Protein AF-A0A7S4M1Y5-F1 (afdb_monomer_lite)

Organism: NCBI:txid72548

InterPro domains:
  IPR003111 Lon protease, N-terminal domain [PF02190] (15-109)
  IPR015947 PUA-like superfamily [SSF88697] (13-106)
  IPR046336 Lon protease, N-terminal domain superfamily [G3DSA:2.30.130.40] (4-65)

Radius of gyration: 20.15 Å; chains: 1; bounding box: 52×44×43 Å

pLDDT: mean 80.65, std 17.03, range [35.53, 96.0]

Structure (mmCIF, N/CA/C/O backbone):
data_AF-A0A7S4M1Y5-F1
#
_entry.id   AF-A0A7S4M1Y5-F1
#
loop_
_atom_site.group_PDB
_atom_site.id
_atom_site.type_symbol
_atom_site.label_atom_id
_atom_site.label_alt_id
_atom_site.label_comp_id
_atom_site.label_asym_id
_atom_site.label_entity_id
_atom_site.label_seq_id
_atom_site.pdbx_PDB_ins_code
_atom_site.Cartn_x
_atom_site.Cartn_y
_atom_site.Cartn_z
_atom_site.occupancy
_atom_site.B_iso_or_equiv
_atom_site.auth_seq_id
_atom_site.auth_comp_id
_atom_site.auth_asym_id
_atom_site.auth_atom_id
_atom_site.pdbx_PDB_model_num
ATOM 1 N N . ASP A 1 1 ? -29.320 20.562 15.704 1.00 35.53 1 ASP A N 1
ATOM 2 C CA . ASP A 1 1 ? -29.502 19.660 14.559 1.00 35.53 1 ASP A CA 1
ATOM 3 C C . ASP A 1 1 ? -28.230 18.906 14.241 1.00 35.53 1 ASP A C 1
ATOM 5 O O . ASP A 1 1 ? -27.345 19.398 13.554 1.00 35.53 1 ASP A O 1
ATOM 9 N N . GLU A 1 2 ? -28.136 17.717 14.838 1.00 39.06 2 GLU A N 1
ATOM 10 C CA . GLU A 1 2 ? -27.101 16.696 14.636 1.00 39.06 2 GLU A CA 1
ATOM 11 C C . GLU A 1 2 ? -27.394 15.864 13.373 1.00 39.06 2 GLU A C 1
ATOM 13 O O . GLU A 1 2 ? -27.484 14.640 13.421 1.00 39.06 2 GLU A O 1
ATOM 18 N N . GLU A 1 3 ? -27.581 16.508 12.222 1.00 47.44 3 GLU A N 1
ATOM 19 C CA . GLU A 1 3 ? -27.937 15.802 10.989 1.00 47.44 3 GLU A CA 1
ATOM 20 C C . GLU A 1 3 ? -26.795 15.867 9.979 1.00 47.44 3 GLU A C 1
ATOM 22 O O . GLU A 1 3 ? -26.629 16.839 9.249 1.00 47.44 3 GLU A O 1
ATOM 27 N N . THR A 1 4 ? -25.951 14.832 10.007 1.00 44.16 4 THR A N 1
ATOM 28 C CA . THR A 1 4 ? -25.347 14.135 8.844 1.00 44.16 4 THR A CA 1
ATOM 29 C C . THR A 1 4 ? -24.198 13.229 9.307 1.00 44.16 4 THR A C 1
ATOM 31 O O . THR A 1 4 ? -23.100 13.210 8.752 1.00 44.16 4 THR A O 1
ATOM 34 N N . GLY A 1 5 ? -24.452 12.401 10.325 1.00 44.03 5 GLY A N 1
ATOM 35 C CA . GLY A 1 5 ? -23.647 11.205 10.556 1.00 44.03 5 GLY A CA 1
ATOM 36 C C . GLY A 1 5 ? -23.936 10.193 9.450 1.00 44.03 5 GLY A C 1
ATOM 37 O O . GLY A 1 5 ? -24.758 9.302 9.637 1.00 44.03 5 GLY A O 1
ATOM 38 N N . ARG A 1 6 ? -23.309 10.347 8.275 1.00 43.75 6 ARG A N 1
ATOM 39 C CA . ARG A 1 6 ? -23.304 9.304 7.240 1.00 43.75 6 ARG A CA 1
ATOM 40 C C . ARG A 1 6 ? -22.707 8.043 7.869 1.00 43.75 6 ARG A C 1
ATOM 42 O O . ARG A 1 6 ? -21.492 7.945 8.018 1.00 43.75 6 ARG A O 1
ATOM 49 N N . ASN A 1 7 ? -23.566 7.104 8.260 1.00 43.62 7 ASN A N 1
ATOM 50 C CA . ASN A 1 7 ? -23.172 5.727 8.521 1.00 43.62 7 ASN A CA 1
ATOM 51 C C . ASN A 1 7 ? -22.620 5.196 7.198 1.00 43.62 7 ASN A C 1
ATOM 53 O O . ASN A 1 7 ? -23.374 4.912 6.271 1.00 43.62 7 ASN A O 1
ATOM 57 N N . VAL A 1 8 ? -21.296 5.166 7.067 1.00 50.81 8 VAL A N 1
ATOM 58 C CA . VAL A 1 8 ? -20.654 4.439 5.977 1.00 50.81 8 VAL A CA 1
ATOM 59 C C . VAL A 1 8 ? -20.869 2.973 6.319 1.00 50.81 8 VAL A C 1
ATOM 61 O O . VAL A 1 8 ? -20.173 2.434 7.176 1.00 50.81 8 VAL A O 1
ATOM 64 N N . GLU A 1 9 ? -21.883 2.349 5.720 1.00 52.50 9 GLU A N 1
ATOM 65 C CA . GLU A 1 9 ? -21.990 0.894 5.733 1.00 52.50 9 GLU A CA 1
ATOM 66 C C . GLU A 1 9 ? -20.696 0.352 5.122 1.00 52.50 9 GLU A C 1
ATOM 68 O O . GLU A 1 9 ? -20.437 0.497 3.925 1.00 52.50 9 GLU A O 1
ATOM 73 N N . LEU A 1 10 ? -19.832 -0.199 5.976 1.00 61.62 10 LEU A N 1
ATOM 74 C CA . LEU A 1 10 ? -18.610 -0.872 5.564 1.00 61.62 10 LEU A CA 1
ATOM 75 C C . LEU A 1 10 ? -19.027 -2.168 4.863 1.00 61.62 10 LEU A C 1
ATOM 77 O O . LEU A 1 10 ? -19.1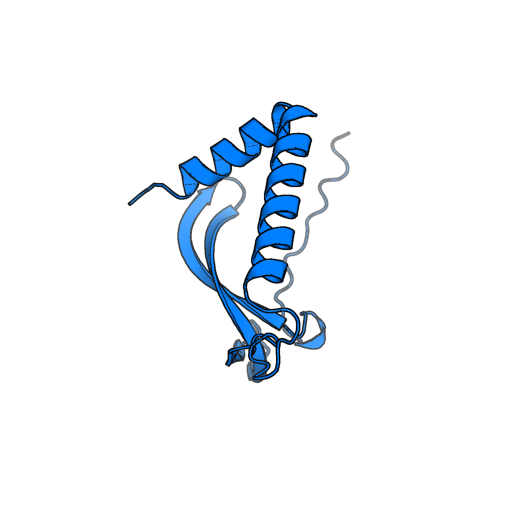21 -3.224 5.485 1.00 61.62 10 LEU A O 1
ATOM 81 N N . SER A 1 11 ? -19.346 -2.067 3.575 1.00 73.31 11 SER A N 1
ATOM 82 C CA . SER A 1 11 ? -19.585 -3.236 2.738 1.00 73.31 11 SER A CA 1
ATOM 83 C C . SER A 1 11 ? -18.258 -3.952 2.499 1.00 73.31 11 SER A C 1
ATOM 85 O O . SER A 1 11 ? -17.233 -3.330 2.209 1.00 73.31 11 SER A O 1
ATOM 87 N N . ALA A 1 12 ? -18.260 -5.272 2.680 1.00 82.50 12 ALA A N 1
ATOM 88 C CA . ALA A 1 12 ? -17.103 -6.081 2.348 1.00 82.50 12 ALA A CA 1
ATOM 89 C C . ALA A 1 12 ? -16.848 -6.000 0.838 1.00 82.50 12 ALA A C 1
ATOM 91 O O . ALA A 1 12 ? -17.774 -6.104 0.032 1.00 82.50 12 ALA A O 1
ATOM 92 N N . VAL A 1 13 ? -15.582 -5.834 0.461 1.00 87.06 13 VAL A N 1
ATOM 93 C CA . VAL A 1 13 ? -15.161 -5.987 -0.932 1.00 87.06 13 VAL A CA 1
ATOM 94 C C . VAL A 1 13 ? -15.303 -7.462 -1.288 1.00 87.06 13 VAL A C 1
ATOM 96 O O . VAL A 1 13 ? -14.697 -8.316 -0.635 1.00 87.06 13 VAL A O 1
ATOM 99 N N . THR A 1 14 ? -16.105 -7.748 -2.309 1.00 91.31 14 THR A N 1
ATOM 100 C CA . THR A 1 14 ? -16.426 -9.118 -2.751 1.00 91.31 14 THR A CA 1
ATOM 101 C C . THR A 1 14 ? -16.157 -9.328 -4.242 1.00 91.31 14 THR A C 1
ATOM 103 O O . THR A 1 14 ? -15.906 -10.456 -4.675 1.00 91.31 14 THR A O 1
ATOM 106 N N . ASP A 1 15 ? -16.115 -8.244 -5.022 1.00 89.56 15 ASP A N 1
ATOM 107 C CA . ASP A 1 15 ? -15.841 -8.261 -6.457 1.00 89.56 15 ASP A CA 1
ATOM 108 C C . ASP A 1 15 ? -14.489 -7.579 -6.757 1.00 89.56 15 ASP A C 1
ATOM 110 O O . ASP A 1 15 ? -14.277 -6.432 -6.353 1.00 89.56 15 ASP A O 1
ATOM 114 N N . PRO A 1 16 ? -13.564 -8.240 -7.482 1.00 89.00 16 PRO A N 1
ATOM 115 C CA . PRO A 1 16 ? -12.334 -7.622 -7.980 1.00 89.00 16 PRO A CA 1
ATOM 116 C C . PRO A 1 16 ? -12.524 -6.302 -8.732 1.00 89.00 16 PRO A C 1
ATOM 118 O O . PRO A 1 16 ? -11.628 -5.467 -8.701 1.00 89.00 16 PRO A O 1
ATOM 121 N N . ALA A 1 17 ? -13.665 -6.082 -9.390 1.00 92.25 17 ALA A N 1
ATOM 122 C CA . ALA A 1 17 ? -13.948 -4.830 -10.091 1.00 92.25 17 ALA A CA 1
ATOM 123 C C . ALA A 1 17 ? -14.077 -3.619 -9.145 1.00 92.25 17 ALA A C 1
ATOM 125 O O . ALA A 1 17 ? -14.023 -2.475 -9.595 1.00 92.25 17 ALA A O 1
ATOM 126 N N . GLN A 1 18 ? -14.235 -3.854 -7.836 1.00 92.06 18 GLN A N 1
ATOM 127 C CA . GLN A 1 18 ? -14.283 -2.810 -6.808 1.00 92.06 18 GLN A CA 1
ATOM 128 C C . GLN A 1 18 ? -12.888 -2.335 -6.369 1.00 92.06 18 GLN A C 1
ATOM 130 O O . GLN A 1 18 ? -12.791 -1.381 -5.596 1.00 92.06 18 GLN A O 1
ATOM 135 N N . VAL A 1 19 ? -11.813 -2.993 -6.818 1.00 92.00 19 VAL A N 1
ATOM 136 C CA . VAL A 1 19 ? -10.431 -2.661 -6.448 1.00 92.00 19 VAL A CA 1
ATOM 137 C C . VAL A 1 19 ? -9.574 -2.359 -7.671 1.00 92.00 19 VAL A C 1
ATOM 139 O O . VAL A 1 19 ? -9.853 -2.786 -8.787 1.00 92.00 19 VAL A O 1
ATOM 142 N N . HIS A 1 20 ? -8.502 -1.600 -7.453 1.00 93.31 20 HIS A N 1
ATOM 143 C CA . HIS A 1 20 ? -7.506 -1.355 -8.488 1.00 93.31 20 HIS A CA 1
ATOM 144 C C . HIS A 1 20 ? -6.697 -2.621 -8.798 1.00 93.31 20 HIS A C 1
ATOM 146 O O . HIS A 1 20 ? -6.462 -3.456 -7.925 1.00 93.31 20 HIS A O 1
ATOM 152 N N . GLU A 1 21 ? -6.224 -2.723 -10.042 1.00 89.81 21 GLU A N 1
ATOM 153 C CA . GLU A 1 21 ? -5.422 -3.853 -10.527 1.00 89.81 21 GLU A CA 1
ATOM 154 C C . GLU A 1 21 ? -4.111 -4.034 -9.742 1.00 89.81 21 GLU A C 1
ATOM 156 O O . GLU A 1 21 ? -3.705 -5.164 -9.451 1.00 89.81 21 GLU A O 1
ATOM 161 N N . VAL A 1 22 ? -3.463 -2.921 -9.383 1.00 93.19 22 VAL A N 1
ATOM 162 C CA . VAL A 1 22 ? -2.235 -2.891 -8.582 1.00 93.19 22 VAL A CA 1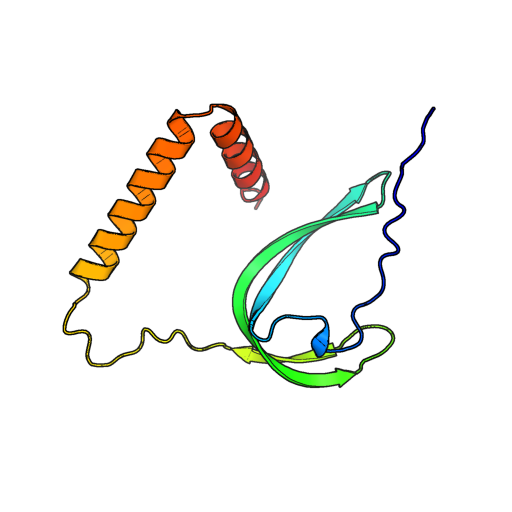
ATOM 163 C C . VAL A 1 22 ? -2.555 -2.375 -7.184 1.00 93.19 22 VAL A C 1
ATOM 165 O O . VAL A 1 22 ? -3.118 -1.293 -7.021 1.00 93.19 22 VAL A O 1
ATOM 168 N N . GLY A 1 23 ? -2.154 -3.144 -6.177 1.00 94.25 23 GLY A N 1
ATOM 169 C CA . GLY A 1 23 ? -2.233 -2.788 -4.765 1.00 94.25 23 GLY A CA 1
ATOM 170 C C . GLY A 1 23 ? -0.873 -2.867 -4.073 1.00 94.25 23 GLY A C 1
ATOM 171 O O . GLY A 1 23 ? 0.168 -3.044 -4.709 1.00 94.25 23 GLY A O 1
ATOM 172 N N . THR A 1 24 ? -0.896 -2.778 -2.746 1.00 95.62 24 THR A N 1
ATOM 173 C CA . THR A 1 24 ? 0.300 -2.853 -1.899 1.00 95.62 24 THR A CA 1
ATOM 174 C C . THR A 1 24 ? 0.159 -4.010 -0.924 1.00 95.62 24 THR A C 1
ATOM 176 O O . THR A 1 24 ? -0.817 -4.079 -0.177 1.00 95.62 24 THR A O 1
ATOM 179 N N . LEU A 1 25 ? 1.147 -4.905 -0.904 1.00 95.12 25 LEU A N 1
ATOM 180 C CA . LEU A 1 25 ? 1.281 -5.875 0.175 1.00 95.12 25 LEU A CA 1
ATOM 181 C C . LEU A 1 25 ? 1.682 -5.118 1.438 1.00 95.12 25 LEU A C 1
ATOM 183 O O . LEU A 1 25 ? 2.701 -4.428 1.437 1.00 95.12 25 LEU A O 1
ATOM 187 N N . ALA A 1 26 ? 0.891 -5.242 2.499 1.00 94.94 26 ALA A N 1
ATOM 188 C CA . ALA A 1 26 ? 1.150 -4.557 3.753 1.00 94.94 26 ALA A CA 1
ATOM 189 C C . ALA A 1 26 ? 1.061 -5.504 4.950 1.00 94.94 26 ALA A C 1
ATOM 191 O O . ALA A 1 26 ? 0.224 -6.406 4.990 1.00 94.94 26 ALA A O 1
ATOM 192 N N . THR A 1 27 ? 1.905 -5.254 5.945 1.00 94.25 27 THR A N 1
ATOM 193 C CA . THR A 1 27 ? 1.934 -5.983 7.213 1.00 94.25 27 THR A CA 1
ATOM 194 C C . THR A 1 27 ? 1.257 -5.152 8.293 1.00 94.25 27 THR A C 1
ATOM 196 O O . THR A 1 27 ? 1.543 -3.963 8.436 1.00 94.25 27 THR A O 1
ATOM 199 N N . ILE A 1 28 ? 0.376 -5.774 9.078 1.00 93.69 28 ILE A N 1
ATOM 200 C CA . ILE A 1 28 ? -0.219 -5.133 10.255 1.00 93.69 28 ILE A CA 1
ATOM 201 C C . ILE A 1 28 ? 0.851 -5.042 11.340 1.00 93.69 28 ILE A C 1
ATOM 203 O O . ILE A 1 28 ? 1.259 -6.061 11.891 1.00 93.69 28 ILE A O 1
ATOM 207 N N . THR A 1 29 ? 1.296 -3.828 11.653 1.00 90.81 29 THR A N 1
ATOM 208 C CA . THR A 1 29 ? 2.288 -3.587 12.710 1.00 90.81 29 THR A CA 1
ATOM 209 C C . THR A 1 29 ? 1.626 -3.342 14.058 1.00 90.81 29 THR A C 1
ATOM 211 O O . THR A 1 29 ? 2.159 -3.730 15.093 1.00 90.81 29 THR A O 1
ATOM 214 N N . ARG A 1 30 ? 0.436 -2.727 14.070 1.00 88.69 30 ARG A N 1
ATOM 215 C CA . ARG A 1 30 ? -0.312 -2.466 15.303 1.00 88.69 30 ARG A CA 1
ATOM 216 C C . ARG A 1 30 ? -1.814 -2.476 15.068 1.00 88.69 30 ARG A C 1
ATOM 218 O O . ARG A 1 30 ? -2.306 -1.922 14.090 1.00 88.69 30 ARG A O 1
ATOM 225 N N . LEU A 1 31 ? -2.540 -3.027 16.035 1.00 93.56 31 LEU A N 1
ATOM 226 C CA . LEU A 1 31 ? -3.995 -2.983 16.118 1.00 93.56 31 LEU A CA 1
ATOM 227 C C . LEU A 1 31 ? -4.378 -2.356 17.456 1.00 93.56 31 LEU A C 1
ATOM 229 O O . LEU A 1 31 ? -3.950 -2.823 18.508 1.00 93.56 31 LEU A O 1
ATOM 233 N N . THR A 1 32 ? -5.152 -1.274 17.423 1.00 91.25 32 THR A N 1
ATOM 234 C CA . THR A 1 32 ? -5.621 -0.580 18.630 1.00 91.25 32 THR A CA 1
ATOM 235 C C . THR A 1 32 ? -7.133 -0.446 18.582 1.00 91.25 32 THR A C 1
ATOM 237 O O . THR A 1 32 ? -7.684 0.100 17.627 1.00 91.25 32 THR A O 1
ATOM 240 N N . GLN A 1 33 ? -7.815 -0.937 19.613 1.00 92.25 33 GLN A N 1
ATOM 241 C CA . GLN A 1 33 ? -9.252 -0.742 19.742 1.00 92.25 33 GLN A CA 1
ATOM 242 C C . GLN A 1 33 ? -9.544 0.653 20.297 1.00 92.25 33 GLN A C 1
ATOM 244 O O . GLN A 1 33 ? -8.883 1.134 21.214 1.00 92.25 33 GLN A O 1
ATOM 249 N N . THR A 1 34 ? -10.537 1.308 19.717 1.00 90.06 34 THR A N 1
ATOM 250 C CA . THR A 1 34 ? -10.984 2.653 20.072 1.00 90.06 34 THR A CA 1
ATOM 251 C C . THR A 1 34 ? -12.483 2.617 20.353 1.00 90.06 34 THR A C 1
ATOM 253 O O . THR A 1 34 ? -13.178 1.689 19.940 1.00 90.06 34 THR A O 1
ATOM 256 N N . ALA A 1 35 ? -13.016 3.657 20.996 1.00 89.00 35 ALA A N 1
ATOM 257 C CA . ALA A 1 35 ? -14.454 3.764 21.256 1.00 89.00 35 ALA A CA 1
ATOM 258 C C . ALA A 1 35 ? -15.322 3.738 19.977 1.00 89.00 35 ALA A C 1
ATOM 260 O O . ALA A 1 35 ? -16.514 3.465 20.058 1.00 89.00 35 ALA A O 1
ATOM 261 N N . LYS A 1 36 ? -14.736 4.022 18.802 1.00 87.81 36 LYS A N 1
ATOM 262 C CA . LYS A 1 36 ? -15.430 4.086 17.505 1.00 87.81 36 LYS A CA 1
ATOM 263 C C . LYS A 1 36 ? -15.092 2.926 16.558 1.00 87.81 36 LYS A C 1
ATOM 265 O O . LYS A 1 36 ? -15.508 2.960 15.407 1.00 87.81 36 LYS A O 1
ATOM 270 N N . GLY A 1 37 ? -14.329 1.924 17.002 1.00 87.81 37 GLY A N 1
ATOM 271 C CA . GLY A 1 37 ? -13.919 0.795 16.161 1.00 87.81 37 GLY A CA 1
ATOM 272 C C . GLY A 1 37 ? -12.444 0.446 16.316 1.00 87.81 37 GLY A C 1
ATOM 273 O O . GLY A 1 37 ? -11.870 0.607 17.391 1.00 87.81 37 GLY A O 1
ATOM 274 N N . VAL A 1 38 ? -11.812 -0.031 15.246 1.00 90.94 38 VAL A N 1
ATOM 275 C CA . VAL A 1 38 ? -10.419 -0.501 15.266 1.00 90.94 38 VAL A CA 1
ATOM 276 C C . VAL A 1 38 ? -9.539 0.421 14.429 1.00 90.94 38 VAL A C 1
ATOM 278 O O . VAL A 1 38 ? -9.852 0.711 13.279 1.00 90.94 38 VAL A O 1
ATOM 281 N N . GLN A 1 39 ? -8.420 0.856 15.002 1.00 89.56 39 GLN A N 1
ATOM 282 C CA . GLN A 1 39 ? -7.357 1.551 14.290 1.00 89.56 39 GLN A CA 1
ATOM 283 C C . GLN A 1 39 ? -6.225 0.566 13.980 1.00 89.56 39 GLN A C 1
ATOM 285 O O . GLN A 1 39 ? -5.692 -0.082 14.884 1.00 89.56 39 GLN A O 1
ATOM 290 N N . LEU A 1 40 ? -5.844 0.482 12.705 1.00 90.75 40 LEU A N 1
ATOM 291 C CA . LEU A 1 40 ? -4.731 -0.337 12.225 1.00 90.75 40 LEU A CA 1
ATOM 292 C C . LEU A 1 40 ? -3.569 0.558 11.789 1.00 90.75 40 LEU A C 1
ATOM 294 O O . LEU A 1 40 ? -3.779 1.560 11.107 1.00 90.75 40 LEU A O 1
ATOM 298 N N . LEU A 1 41 ? -2.350 0.176 12.163 1.00 90.25 41 LEU A N 1
ATOM 299 C CA . LEU A 1 41 ? -1.122 0.668 11.548 1.00 90.25 41 LEU A CA 1
ATOM 300 C C . LEU A 1 41 ? -0.595 -0.426 10.620 1.00 90.25 41 LEU A C 1
ATOM 302 O O . LEU A 1 41 ? -0.433 -1.576 11.034 1.00 90.25 41 LEU A O 1
ATOM 306 N N . LEU A 1 42 ? -0.375 -0.059 9.362 1.00 91.69 42 LEU A N 1
ATOM 307 C CA . LEU A 1 42 ? 0.076 -0.950 8.301 1.00 91.69 42 LEU A CA 1
ATOM 308 C C . LEU A 1 42 ? 1.414 -0.443 7.762 1.00 91.69 42 LEU A C 1
ATOM 310 O O . LEU A 1 42 ? 1.571 0.760 7.555 1.00 91.69 42 LEU A O 1
ATOM 314 N N . LEU A 1 43 ? 2.344 -1.355 7.493 1.00 91.56 43 LEU A N 1
ATOM 315 C CA . LEU A 1 43 ? 3.582 -1.066 6.774 1.00 91.56 43 LEU A CA 1
ATOM 316 C C . LEU A 1 43 ? 3.507 -1.695 5.384 1.00 91.56 43 LEU A C 1
ATOM 318 O O . LEU A 1 43 ? 3.394 -2.915 5.276 1.00 91.56 43 LEU A O 1
ATOM 322 N N . GLY A 1 44 ? 3.549 -0.873 4.336 1.00 92.88 44 GLY A N 1
ATOM 323 C CA . GLY A 1 44 ? 3.620 -1.350 2.953 1.00 92.88 44 GLY A CA 1
ATOM 324 C C . GLY A 1 44 ? 5.021 -1.857 2.610 1.00 92.88 44 GLY A C 1
ATOM 325 O O . GLY A 1 44 ? 5.998 -1.190 2.933 1.00 92.88 44 GLY A O 1
ATOM 326 N N . ASP A 1 45 ? 5.102 -3.017 1.961 1.00 90.19 45 ASP A N 1
ATOM 327 C CA . ASP A 1 45 ? 6.354 -3.674 1.563 1.00 90.19 45 ASP A CA 1
ATOM 328 C C . ASP A 1 45 ? 6.604 -3.533 0.055 1.00 90.19 45 ASP A C 1
ATOM 330 O O . ASP A 1 45 ? 7.521 -2.839 -0.373 1.00 90.19 45 ASP A O 1
ATOM 334 N N . ARG A 1 46 ? 5.745 -4.146 -0.771 1.00 91.81 46 ARG A N 1
ATOM 335 C CA . ARG A 1 46 ? 5.901 -4.182 -2.234 1.00 91.81 46 ARG A CA 1
ATOM 336 C C . ARG A 1 46 ? 4.580 -4.016 -2.970 1.00 91.81 46 ARG A C 1
ATOM 338 O O . ARG A 1 46 ? 3.507 -4.284 -2.421 1.00 91.81 46 ARG A O 1
ATOM 345 N N . ARG A 1 47 ? 4.664 -3.620 -4.240 1.00 95.38 47 ARG A N 1
ATOM 346 C CA . ARG A 1 47 ? 3.509 -3.562 -5.143 1.00 95.38 47 ARG A CA 1
ATOM 347 C C . ARG A 1 47 ? 3.111 -4.971 -5.574 1.00 95.38 47 ARG A C 1
ATOM 349 O O . ARG A 1 47 ? 3.963 -5.812 -5.857 1.00 95.38 47 ARG A O 1
ATOM 356 N N . ILE A 1 48 ? 1.812 -5.227 -5.623 1.00 96.00 48 ILE A N 1
ATOM 357 C CA . ILE A 1 48 ? 1.246 -6.520 -6.008 1.00 96.00 48 ILE A CA 1
ATOM 358 C C . ILE A 1 48 ? 0.145 -6.332 -7.039 1.00 96.00 48 ILE A C 1
ATOM 360 O O . ILE A 1 48 ? -0.592 -5.353 -6.996 1.00 96.00 48 ILE A O 1
ATOM 364 N N . THR A 1 49 ? 0.009 -7.296 -7.937 1.00 95.62 49 THR A N 1
ATOM 365 C CA . THR A 1 49 ? -1.077 -7.357 -8.916 1.00 95.62 49 THR A CA 1
ATOM 366 C C . THR A 1 49 ? -1.972 -8.545 -8.597 1.00 95.62 49 THR A C 1
ATOM 368 O O . THR A 1 49 ? -1.479 -9.617 -8.224 1.00 95.62 49 THR A O 1
ATOM 371 N N . LEU A 1 50 ? -3.284 -8.371 -8.755 1.00 93.69 50 LEU A N 1
ATOM 372 C CA . LEU A 1 50 ? -4.242 -9.466 -8.624 1.00 93.69 50 LEU A CA 1
ATOM 373 C C . LEU A 1 50 ? -3.961 -10.530 -9.700 1.00 93.69 50 LEU A C 1
ATOM 375 O O . LEU A 1 50 ? -3.887 -10.225 -10.886 1.00 93.69 50 LEU A O 1
ATOM 379 N N . ASP A 1 51 ? -3.768 -11.780 -9.281 1.00 93.75 51 ASP A N 1
ATOM 380 C CA . ASP A 1 51 ? -3.521 -12.908 -10.189 1.00 93.75 51 ASP A CA 1
ATOM 381 C C . ASP A 1 51 ? -4.815 -13.682 -10.453 1.00 93.75 51 ASP A C 1
ATOM 383 O O . ASP A 1 51 ? -5.272 -13.793 -11.587 1.00 93.75 51 ASP A O 1
ATOM 387 N N . ARG A 1 52 ? -5.455 -14.174 -9.386 1.00 94.25 52 ARG A N 1
ATOM 388 C CA . ARG A 1 52 ? -6.757 -14.842 -9.486 1.00 94.25 52 ARG A CA 1
ATOM 389 C C . ARG A 1 52 ? -7.550 -14.762 -8.195 1.00 94.25 52 ARG A C 1
ATOM 391 O O . ARG A 1 52 ? -6.984 -14.856 -7.107 1.00 94.25 52 ARG A O 1
ATOM 398 N N . VAL A 1 53 ? -8.870 -14.709 -8.315 1.00 94.88 53 VAL A N 1
ATOM 399 C CA . VAL A 1 53 ? -9.772 -14.847 -7.168 1.00 94.88 53 VAL A CA 1
ATOM 400 C C . VAL A 1 53 ? -9.745 -16.286 -6.653 1.00 94.88 53 VAL A C 1
ATOM 402 O O . VAL A 1 53 ? -9.672 -17.250 -7.419 1.00 94.88 53 VAL A O 1
ATOM 405 N N . VAL A 1 54 ? -9.751 -16.426 -5.334 1.00 95.81 54 VAL A N 1
ATOM 406 C CA . VAL A 1 54 ? -9.879 -17.698 -4.614 1.00 95.81 54 VAL A CA 1
ATOM 407 C C . VAL A 1 54 ? -11.281 -17.816 -4.022 1.00 95.81 54 VAL A C 1
ATOM 409 O O . VAL A 1 54 ? -11.872 -18.888 -4.082 1.00 95.81 54 VAL A O 1
ATOM 412 N N . GLN A 1 55 ? -11.803 -16.719 -3.475 1.00 94.06 55 GLN A N 1
ATOM 413 C CA . GLN A 1 55 ? -13.101 -16.643 -2.813 1.00 94.06 55 GLN A CA 1
ATOM 414 C C . GLN A 1 55 ? -13.606 -15.200 -2.875 1.00 94.06 55 GLN A C 1
ATOM 416 O O . GLN A 1 55 ? -12.807 -14.280 -2.734 1.00 94.06 55 GLN A O 1
ATOM 421 N N . SER A 1 56 ? -14.910 -15.010 -3.069 1.00 91.44 56 SER A N 1
ATOM 422 C CA . SER A 1 56 ? -15.534 -13.679 -3.124 1.00 91.44 56 SER A CA 1
ATOM 423 C C . SER A 1 56 ? -16.349 -13.334 -1.879 1.00 91.44 56 SER A C 1
ATOM 425 O O . SER A 1 56 ? -16.475 -12.163 -1.555 1.00 91.44 56 SER A O 1
ATOM 427 N N . GLU A 1 57 ? -16.867 -14.323 -1.146 1.00 90.31 57 GLU A N 1
ATOM 428 C CA . GLU A 1 57 ? -17.721 -14.102 0.029 1.00 90.31 57 GLU A CA 1
ATOM 429 C C . GLU A 1 57 ? -17.248 -14.939 1.225 1.00 90.31 57 GLU A C 1
ATOM 431 O O . GLU A 1 57 ? -16.872 -16.096 1.026 1.00 90.31 57 GLU A O 1
ATOM 436 N N . PRO A 1 58 ? -17.272 -14.416 2.469 1.00 87.88 58 PRO A N 1
ATOM 437 C CA . PRO A 1 58 ? -17.813 -13.109 2.869 1.00 87.88 58 PRO A CA 1
ATOM 438 C C . PRO A 1 58 ? -16.862 -11.931 2.599 1.00 87.88 58 PRO A C 1
ATOM 440 O O . PRO A 1 58 ? -17.259 -10.780 2.731 1.00 87.88 58 PRO A O 1
ATOM 443 N N . ILE A 1 59 ? -15.611 -12.221 2.242 1.00 90.88 59 ILE A N 1
ATOM 444 C CA . ILE A 1 59 ? -14.584 -11.252 1.858 1.00 90.88 59 ILE A CA 1
ATOM 445 C C . ILE A 1 59 ? -13.841 -11.775 0.629 1.00 90.88 59 ILE A C 1
ATOM 447 O O . ILE A 1 59 ? -13.701 -12.988 0.449 1.00 90.88 59 ILE A O 1
ATOM 451 N N . LEU A 1 60 ? -13.326 -10.861 -0.188 1.00 92.56 60 LEU A N 1
ATOM 452 C CA . LEU A 1 60 ? -12.481 -11.197 -1.324 1.00 92.56 60 LEU A CA 1
ATOM 453 C C . LEU A 1 60 ? -11.126 -11.754 -0.854 1.00 92.56 60 LEU A C 1
ATOM 455 O O . LEU A 1 60 ? -10.321 -11.048 -0.248 1.00 92.56 60 LEU A O 1
ATOM 459 N N . LEU A 1 61 ? -10.845 -13.014 -1.188 1.00 94.88 61 LEU A N 1
ATOM 460 C CA . LEU A 1 61 ? -9.510 -13.607 -1.128 1.00 94.88 61 LEU A CA 1
ATOM 461 C C . LEU A 1 61 ? -9.013 -13.814 -2.553 1.00 94.88 61 LEU A C 1
ATOM 463 O O . LEU A 1 61 ? -9.664 -14.475 -3.365 1.00 94.88 61 LEU A O 1
ATOM 467 N N . ALA A 1 62 ? -7.816 -13.318 -2.841 1.00 94.38 62 ALA A N 1
ATOM 468 C CA . ALA A 1 62 ? -7.170 -13.479 -4.132 1.00 94.38 62 ALA A CA 1
ATOM 469 C C . ALA A 1 62 ? -5.726 -13.953 -3.961 1.00 94.38 62 ALA A C 1
ATOM 471 O O . ALA A 1 62 ? -5.048 -13.622 -2.988 1.00 94.38 62 ALA A O 1
ATOM 472 N N . LYS A 1 63 ? -5.241 -14.721 -4.938 1.00 95.88 63 LYS A N 1
ATOM 473 C CA . LYS A 1 63 ? -3.806 -14.865 -5.155 1.00 95.88 63 LYS A CA 1
ATOM 474 C C . LYS A 1 63 ? -3.295 -13.605 -5.827 1.00 95.88 63 LYS A C 1
ATOM 476 O O . LYS A 1 63 ? -3.959 -13.039 -6.696 1.00 95.88 63 LYS A O 1
ATOM 481 N N . VAL A 1 64 ? -2.099 -13.209 -5.430 1.00 96.00 64 VAL A N 1
ATOM 482 C CA . VAL A 1 64 ? -1.421 -12.021 -5.930 1.00 96.00 64 VAL A CA 1
ATOM 483 C C . VAL A 1 64 ? -0.023 -12.399 -6.386 1.00 96.00 64 VAL A C 1
ATOM 485 O O . VAL A 1 64 ? 0.550 -13.388 -5.921 1.00 96.00 64 VAL A O 1
ATOM 488 N N . LYS A 1 65 ? 0.520 -11.604 -7.296 1.00 95.75 65 LYS A N 1
ATOM 489 C CA . LYS A 1 65 ? 1.901 -11.698 -7.769 1.00 95.75 65 LYS A CA 1
ATOM 490 C C . LYS A 1 65 ? 2.601 -10.370 -7.534 1.00 95.75 65 LYS A C 1
ATOM 492 O O . LYS A 1 65 ? 1.948 -9.331 -7.477 1.00 95.75 65 LYS A O 1
ATOM 497 N N . GLU A 1 66 ? 3.918 -10.405 -7.397 1.00 94.38 66 GLU A N 1
ATOM 498 C CA . GLU A 1 66 ? 4.719 -9.187 -7.297 1.00 94.38 66 GLU A CA 1
ATOM 499 C C . GLU A 1 66 ? 4.595 -8.375 -8.593 1.00 94.38 66 GLU A C 1
ATOM 501 O O . GLU A 1 66 ? 4.738 -8.919 -9.694 1.00 94.38 66 GLU A O 1
ATOM 506 N N . ALA A 1 67 ? 4.279 -7.087 -8.462 1.00 92.06 67 ALA A N 1
ATOM 507 C CA . ALA A 1 67 ? 4.241 -6.178 -9.595 1.00 92.06 67 ALA A CA 1
ATOM 508 C C . ALA A 1 67 ? 5.678 -5.773 -9.930 1.00 92.06 67 ALA A C 1
ATOM 510 O O . ALA A 1 67 ? 6.407 -5.290 -9.066 1.00 92.06 67 ALA A O 1
ATOM 511 N N . LYS A 1 68 ? 6.095 -5.988 -11.179 1.00 82.31 68 LYS A N 1
ATOM 512 C CA . LYS A 1 68 ? 7.445 -5.630 -11.618 1.00 82.31 68 LYS A CA 1
ATOM 513 C C . LYS A 1 68 ? 7.569 -4.117 -11.739 1.00 82.31 68 LYS A C 1
ATOM 515 O O . LYS A 1 68 ? 6.697 -3.461 -12.308 1.00 82.31 68 LYS A O 1
ATOM 520 N N . ASP A 1 69 ? 8.679 -3.577 -11.258 1.00 74.81 69 ASP A N 1
ATOM 521 C CA . ASP A 1 69 ? 9.047 -2.203 -11.555 1.00 74.81 69 ASP A CA 1
ATOM 522 C C . ASP A 1 69 ? 9.546 -2.131 -13.002 1.00 74.81 69 ASP A C 1
ATOM 524 O O . ASP A 1 69 ? 10.510 -2.800 -13.379 1.00 74.81 69 ASP A O 1
ATOM 528 N N . GLU A 1 70 ? 8.895 -1.304 -13.820 1.00 65.38 70 GLU A N 1
ATOM 529 C CA . GLU A 1 70 ? 9.233 -1.111 -15.240 1.00 65.38 70 GLU A CA 1
ATOM 530 C C . GLU A 1 70 ? 10.630 -0.496 -15.460 1.00 65.38 70 GLU A C 1
ATOM 532 O O . GLU A 1 70 ? 11.078 -0.371 -16.591 1.00 65.38 70 GLU A O 1
ATOM 537 N N . HIS A 1 71 ? 11.368 -0.186 -14.390 1.00 55.75 71 HIS A N 1
ATOM 538 C CA . HIS A 1 71 ? 12.695 0.435 -14.434 1.00 55.75 71 HIS A CA 1
ATOM 539 C C . HIS A 1 71 ? 13.854 -0.572 -14.469 1.00 55.75 71 HIS A C 1
ATOM 541 O O . HIS A 1 71 ? 15.008 -0.191 -14.315 1.00 55.75 71 HIS A O 1
ATOM 547 N N . SER A 1 72 ? 13.578 -1.855 -14.719 1.00 45.69 72 SER A N 1
ATOM 548 C CA . SER A 1 72 ? 14.627 -2.829 -15.063 1.00 45.69 72 SER A CA 1
ATOM 549 C C . SER A 1 72 ? 14.887 -2.805 -16.573 1.00 45.69 72 SER A C 1
ATOM 551 O O . SER A 1 72 ? 14.882 -3.847 -17.225 1.00 45.69 72 SER A O 1
ATOM 553 N N . VAL A 1 73 ? 15.018 -1.619 -17.168 1.00 45.09 73 VAL A N 1
ATOM 554 C CA . VAL A 1 73 ? 15.422 -1.511 -18.569 1.00 45.09 73 VAL A CA 1
ATOM 555 C C . VAL A 1 73 ? 16.941 -1.598 -18.577 1.00 45.09 73 VAL A C 1
ATOM 557 O O . VAL A 1 73 ? 17.627 -0.692 -18.112 1.00 45.09 73 VAL A O 1
ATOM 560 N N . GLU A 1 74 ? 17.473 -2.693 -19.110 1.00 44.50 74 GLU A N 1
ATOM 561 C CA . GLU A 1 74 ? 18.883 -2.873 -19.490 1.00 44.50 74 GLU A CA 1
ATOM 562 C C . GLU A 1 74 ? 19.305 -1.900 -20.623 1.00 44.50 74 GLU A C 1
ATOM 564 O O . GLU A 1 74 ? 19.971 -2.277 -21.582 1.00 44.50 74 GLU A O 1
ATOM 569 N N . GLY A 1 75 ? 18.900 -0.630 -20.545 1.00 48.00 75 GLY A N 1
ATOM 570 C CA . GLY A 1 75 ? 19.017 0.359 -21.615 1.00 48.00 75 GLY A CA 1
ATOM 571 C C . GLY A 1 75 ? 18.703 1.787 -21.169 1.00 48.00 75 GLY A C 1
ATOM 572 O O . GLY A 1 75 ? 18.177 2.567 -21.959 1.00 48.00 75 GLY A O 1
ATOM 573 N N . ASP A 1 76 ? 18.995 2.132 -19.913 1.00 48.47 76 ASP A N 1
ATOM 574 C CA . ASP A 1 76 ? 18.919 3.510 -19.420 1.00 48.47 76 ASP A CA 1
ATOM 575 C C . ASP A 1 76 ? 20.050 4.341 -20.064 1.00 48.47 76 ASP A C 1
ATOM 577 O O . ASP A 1 76 ? 21.150 4.479 -19.527 1.00 48.47 76 ASP A O 1
ATOM 581 N N . GLU A 1 77 ? 19.800 4.907 -21.250 1.00 52.19 77 GLU A N 1
ATOM 582 C CA . GLU A 1 77 ? 20.645 5.982 -21.801 1.00 52.19 77 GLU A CA 1
ATOM 583 C C . GLU A 1 77 ? 20.631 7.222 -20.882 1.00 52.19 77 GLU A C 1
ATOM 585 O O . GLU A 1 77 ? 21.556 8.037 -20.894 1.00 52.19 77 GLU A O 1
ATOM 590 N N . ALA A 1 78 ? 19.628 7.326 -20.004 1.00 55.22 78 ALA A N 1
ATOM 591 C CA . ALA A 1 78 ? 19.604 8.222 -18.862 1.00 55.22 78 ALA A CA 1
ATOM 592 C C . ALA A 1 78 ? 20.079 7.480 -17.603 1.00 55.22 78 ALA A C 1
ATOM 594 O O . ALA A 1 78 ? 19.284 7.082 -16.764 1.00 55.22 78 ALA A O 1
ATOM 595 N N . GLY A 1 79 ? 21.393 7.285 -17.473 1.00 57.41 79 GLY A N 1
ATOM 596 C CA . GLY A 1 79 ? 21.979 6.525 -16.366 1.00 57.41 79 GLY A CA 1
ATOM 597 C C . GLY A 1 79 ? 21.618 7.027 -14.947 1.00 57.41 79 GLY A C 1
ATOM 598 O O . GLY A 1 79 ? 20.938 8.044 -14.783 1.00 57.41 79 GLY A O 1
ATOM 599 N N . PRO A 1 80 ? 22.178 6.400 -13.887 1.00 62.81 80 PRO A N 1
ATOM 600 C CA . PRO A 1 80 ? 21.859 6.619 -12.459 1.00 62.81 80 PRO A CA 1
ATOM 601 C C . PRO A 1 80 ? 21.801 8.084 -11.976 1.00 62.81 80 PRO A C 1
ATOM 603 O O . PRO A 1 80 ? 21.258 8.390 -10.914 1.00 62.81 80 PRO A O 1
ATOM 606 N N . SER A 1 81 ? 22.380 9.000 -12.752 1.00 71.69 81 SER A N 1
ATOM 607 C CA . SER A 1 81 ? 22.360 10.445 -12.553 1.00 71.69 81 SER A CA 1
ATOM 608 C C . SER A 1 81 ? 20.964 11.076 -12.690 1.00 71.69 81 SER A C 1
ATOM 610 O O . SER A 1 81 ? 20.633 11.954 -11.894 1.00 71.69 81 SER A O 1
ATOM 612 N N . LEU A 1 82 ? 20.122 10.643 -13.642 1.00 80.44 82 LEU A N 1
ATOM 613 C CA . LEU A 1 82 ? 18.826 11.298 -13.882 1.00 80.44 82 LEU A CA 1
ATOM 614 C C . LEU A 1 82 ? 17.797 10.946 -12.803 1.00 80.44 82 LEU A C 1
ATOM 616 O O . LEU A 1 82 ? 17.180 11.841 -12.227 1.00 80.44 82 LEU A O 1
ATOM 620 N N . ALA A 1 83 ? 17.681 9.663 -12.448 1.00 79.62 83 ALA A N 1
ATOM 621 C CA . ALA A 1 83 ? 16.845 9.224 -11.330 1.00 79.62 83 ALA A CA 1
ATOM 622 C C . ALA A 1 83 ? 17.253 9.909 -10.012 1.00 79.62 83 ALA A C 1
ATOM 624 O O . ALA A 1 83 ? 16.401 10.324 -9.221 1.00 79.62 83 ALA A O 1
ATOM 625 N N . LYS A 1 84 ? 18.563 10.106 -9.801 1.00 84.06 84 LYS A N 1
ATOM 626 C CA . LYS A 1 84 ? 19.087 10.869 -8.664 1.00 84.06 84 LYS A CA 1
ATOM 627 C C . LYS A 1 84 ? 18.679 12.340 -8.726 1.00 84.06 84 LYS A C 1
ATOM 629 O O . LYS A 1 84 ? 18.252 12.875 -7.707 1.00 84.06 84 LYS A O 1
ATOM 634 N N . ALA A 1 85 ? 18.795 12.988 -9.884 1.00 89.00 85 ALA A N 1
ATOM 635 C CA . ALA A 1 85 ? 18.392 14.380 -10.060 1.00 89.00 85 ALA A CA 1
ATOM 636 C C . ALA A 1 85 ? 16.893 14.572 -9.772 1.00 89.00 85 ALA A C 1
ATOM 638 O O . ALA A 1 85 ? 16.536 15.456 -8.997 1.00 89.00 85 ALA A O 1
ATOM 639 N N . TYR A 1 86 ? 16.030 13.690 -10.287 1.00 88.88 86 TYR A N 1
ATOM 640 C CA . TYR A 1 86 ? 14.597 13.720 -9.980 1.00 88.88 86 TYR A CA 1
ATOM 641 C C . TYR A 1 86 ? 14.307 13.468 -8.505 1.00 88.88 86 TYR A C 1
ATOM 643 O O . TYR A 1 86 ? 13.512 14.188 -7.909 1.00 88.88 86 TYR A O 1
ATOM 651 N N . SER A 1 87 ? 14.995 12.509 -7.886 1.00 89.38 87 SER A N 1
ATOM 652 C CA . SER A 1 87 ? 14.864 12.270 -6.446 1.00 89.38 87 SER A CA 1
ATOM 653 C C . SER A 1 87 ? 15.255 13.510 -5.636 1.00 89.38 87 SER A C 1
ATOM 655 O O . SER A 1 87 ? 14.575 13.860 -4.676 1.00 89.38 87 SER A O 1
ATOM 657 N N . MET A 1 88 ? 16.330 14.206 -6.026 1.00 91.38 88 MET A N 1
ATOM 658 C CA . MET A 1 88 ? 16.756 15.445 -5.371 1.00 91.38 88 MET A CA 1
ATOM 659 C C . MET A 1 88 ? 15.721 16.562 -5.527 1.00 91.38 88 MET A C 1
ATOM 661 O O . MET A 1 88 ? 15.433 17.242 -4.542 1.00 91.38 88 MET A O 1
ATOM 665 N N . GLU A 1 89 ? 15.142 16.715 -6.718 1.00 94.31 89 GLU A N 1
ATOM 666 C CA . GLU A 1 89 ? 14.109 17.718 -6.984 1.00 94.31 89 GLU A CA 1
ATOM 667 C C . GLU A 1 89 ? 12.838 17.441 -6.173 1.00 94.31 89 GLU A C 1
ATOM 669 O O . GLU A 1 89 ? 12.377 18.309 -5.437 1.00 94.31 89 GLU A O 1
ATOM 674 N N . VAL A 1 90 ? 12.341 16.198 -6.186 1.00 94.12 90 VAL A N 1
ATOM 675 C CA . VAL A 1 90 ? 11.181 15.780 -5.380 1.00 94.12 90 VAL A CA 1
ATOM 676 C C . VAL A 1 90 ? 11.414 16.076 -3.896 1.00 94.12 90 VAL A C 1
ATOM 678 O O . VAL A 1 90 ? 10.552 16.646 -3.225 1.00 94.12 90 VAL A O 1
ATOM 681 N N . MET A 1 91 ? 12.601 15.750 -3.375 1.00 91.38 91 MET A N 1
ATOM 682 C CA . MET A 1 91 ? 12.957 16.041 -1.984 1.00 91.38 91 MET A CA 1
ATOM 683 C C . MET A 1 91 ? 12.997 17.543 -1.685 1.00 91.38 91 MET A C 1
ATOM 685 O O . MET A 1 91 ? 12.637 17.957 -0.580 1.00 91.38 91 MET A O 1
ATOM 689 N N . GLN A 1 92 ? 13.443 18.365 -2.634 1.00 94.44 92 GLN A N 1
ATOM 690 C CA . GLN A 1 92 ? 13.461 19.818 -2.493 1.00 94.44 92 GLN A CA 1
ATOM 691 C C . GLN A 1 92 ? 12.038 20.389 -2.475 1.00 94.44 92 GLN A C 1
ATOM 693 O O . GLN A 1 92 ? 11.701 21.145 -1.561 1.00 94.44 92 GLN A O 1
ATOM 698 N N . THR A 1 93 ? 11.173 19.946 -3.388 1.00 93.44 93 THR A N 1
ATOM 699 C CA . THR A 1 93 ? 9.763 20.353 -3.430 1.00 93.44 93 THR A CA 1
ATOM 700 C C . THR A 1 93 ? 9.027 19.986 -2.139 1.00 93.44 93 THR A C 1
ATOM 702 O O . THR A 1 93 ? 8.315 20.816 -1.574 1.00 93.44 93 THR A O 1
ATOM 7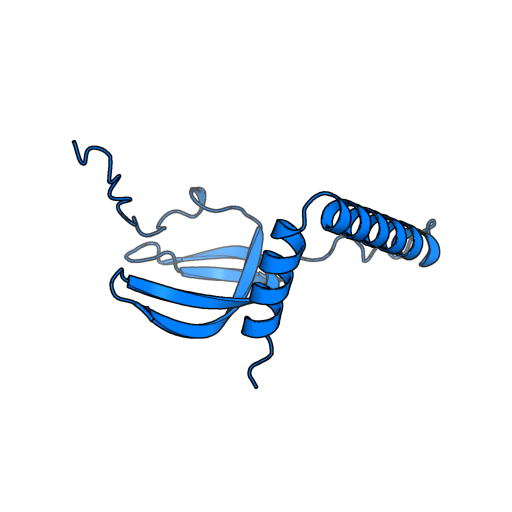05 N N . ILE A 1 94 ? 9.241 18.778 -1.598 1.00 89.75 94 ILE A N 1
ATOM 706 C CA . ILE A 1 94 ? 8.649 18.371 -0.311 1.00 89.75 94 ILE A CA 1
ATOM 707 C C . ILE A 1 94 ? 9.078 19.328 0.812 1.00 89.75 94 ILE A C 1
ATOM 709 O O . ILE A 1 94 ? 8.242 19.779 1.598 1.00 89.75 94 ILE A O 1
ATOM 713 N N . LYS A 1 95 ? 10.366 19.695 0.883 1.00 88.12 95 LYS A N 1
ATOM 714 C CA . LYS A 1 95 ? 10.868 20.646 1.894 1.00 88.12 95 LYS A CA 1
ATOM 715 C C . LYS A 1 95 ? 10.222 22.021 1.772 1.00 88.12 95 LYS A C 1
ATOM 717 O O . LYS A 1 95 ? 10.020 22.681 2.788 1.00 88.12 95 LYS A O 1
ATOM 722 N N . GLU A 1 96 ? 9.937 22.474 0.560 1.00 90.31 96 GLU A N 1
ATOM 723 C CA . GLU A 1 96 ? 9.267 23.753 0.325 1.00 90.31 96 GLU A CA 1
ATOM 724 C C . GLU A 1 96 ? 7.814 23.709 0.791 1.00 90.31 96 GLU A C 1
ATOM 726 O O . GLU A 1 96 ? 7.401 24.594 1.539 1.00 90.31 96 GLU A O 1
ATOM 731 N N . ILE A 1 97 ? 7.081 22.635 0.484 1.00 89.56 97 ILE A N 1
ATOM 732 C CA . ILE A 1 97 ? 5.705 22.428 0.965 1.00 89.56 97 ILE A CA 1
ATOM 733 C C . ILE A 1 97 ? 5.645 22.451 2.498 1.00 89.56 97 ILE A C 1
ATOM 735 O O . ILE A 1 97 ? 4.787 23.119 3.077 1.00 89.56 97 ILE A O 1
ATOM 739 N N . LEU A 1 98 ? 6.593 21.793 3.171 1.00 84.31 98 LEU A N 1
ATOM 740 C CA . LEU A 1 98 ? 6.667 21.787 4.636 1.00 84.31 98 LEU A CA 1
ATOM 741 C C . LEU A 1 98 ? 6.914 23.180 5.241 1.00 84.31 98 LEU A C 1
ATOM 743 O O . LEU A 1 98 ? 6.538 23.419 6.387 1.00 84.31 98 LEU A O 1
ATOM 747 N N . LYS A 1 99 ? 7.537 24.105 4.498 1.00 85.12 99 LYS A N 1
ATOM 748 C CA . LYS A 1 99 ? 7.741 25.498 4.938 1.00 85.12 99 LYS A CA 1
ATOM 749 C C . LYS A 1 99 ? 6.499 26.365 4.746 1.00 85.12 99 LYS A C 1
ATOM 751 O O . LYS A 1 99 ? 6.354 27.351 5.461 1.00 85.12 99 LYS A O 1
ATOM 756 N N . LEU A 1 100 ? 5.627 26.022 3.794 1.00 84.44 100 LEU A N 1
ATOM 757 C CA . LEU A 1 100 ? 4.426 26.805 3.490 1.00 84.44 100 LEU A CA 1
ATOM 758 C C . LEU A 1 100 ? 3.368 26.703 4.591 1.00 84.44 100 LEU A C 1
ATOM 760 O O . LEU A 1 100 ? 2.656 27.674 4.834 1.00 84.44 100 LEU A O 1
ATOM 764 N N . ASN A 1 101 ? 3.258 25.550 5.260 1.00 79.56 101 ASN A N 1
ATOM 765 C CA . ASN A 1 101 ? 2.292 25.368 6.338 1.00 79.56 101 ASN A CA 1
ATOM 766 C C . ASN A 1 101 ? 2.869 24.524 7.492 1.00 79.56 101 ASN A C 1
ATOM 768 O O . ASN A 1 101 ? 3.096 23.323 7.311 1.00 79.56 101 ASN A O 1
ATOM 772 N N . PRO A 1 102 ? 3.034 25.114 8.694 1.00 77.31 102 PRO A N 1
ATOM 773 C CA . PRO A 1 102 ? 3.467 24.402 9.898 1.00 77.31 102 PRO A CA 1
ATOM 774 C C . PRO A 1 102 ? 2.650 23.141 10.219 1.00 77.31 102 PRO A C 1
ATOM 776 O O . PRO A 1 102 ? 3.201 22.184 10.758 1.00 77.31 102 PRO A O 1
ATOM 779 N N . PHE A 1 103 ? 1.377 23.087 9.820 1.00 81.88 103 PHE A N 1
ATOM 780 C CA . PHE A 1 103 ? 0.511 21.928 10.035 1.00 81.88 103 PHE A CA 1
ATOM 781 C C . PHE A 1 103 ? 1.005 20.656 9.327 1.00 81.88 103 PHE A C 1
ATOM 783 O O . PHE A 1 103 ? 0.908 19.561 9.880 1.00 81.88 103 PHE A O 1
ATOM 790 N N . PHE A 1 104 ? 1.597 20.769 8.131 1.00 80.06 104 PHE A N 1
ATOM 791 C CA . PHE A 1 104 ? 2.137 19.596 7.431 1.00 80.06 104 PHE A CA 1
ATOM 792 C C . PHE A 1 104 ? 3.328 18.993 8.170 1.00 80.06 104 PHE A C 1
ATOM 794 O O . PHE A 1 104 ? 3.479 17.775 8.207 1.00 80.06 104 PHE A O 1
ATOM 801 N N . LYS A 1 105 ? 4.147 19.836 8.808 1.00 77.44 105 LYS A N 1
ATOM 802 C CA . LYS A 1 105 ? 5.268 19.384 9.632 1.00 77.44 105 LYS A CA 1
ATOM 803 C C . LYS A 1 105 ? 4.779 18.580 10.838 1.00 77.44 105 LYS A C 1
ATOM 805 O O . LYS A 1 105 ? 5.329 17.516 11.104 1.00 77.44 105 LYS A O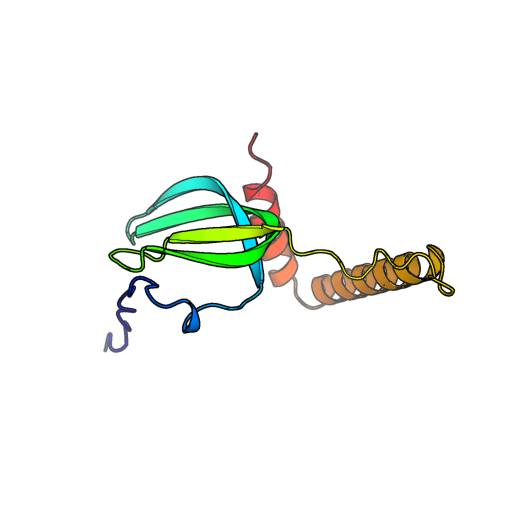 1
ATOM 810 N N . GLU A 1 106 ? 3.738 19.055 11.518 1.00 83.38 106 GLU A N 1
ATOM 811 C CA . GLU A 1 106 ? 3.140 18.363 12.668 1.00 83.38 106 GLU A CA 1
ATOM 812 C C . GLU A 1 106 ? 2.538 17.009 12.269 1.00 83.38 106 GLU A C 1
ATOM 814 O O . GLU A 1 106 ? 2.786 16.001 12.931 1.00 83.38 106 GLU A O 1
ATOM 819 N N . GLN A 1 107 ? 1.809 16.947 11.149 1.00 82.12 107 GLN A N 1
ATOM 820 C CA . GLN A 1 107 ? 1.274 15.684 10.630 1.00 82.12 107 GLN A CA 1
ATOM 821 C C . GLN A 1 107 ? 2.384 14.688 10.275 1.00 82.12 107 GLN A C 1
ATOM 823 O O . GLN A 1 107 ? 2.273 13.503 10.590 1.00 82.12 107 GLN A O 1
ATOM 828 N N . MET A 1 108 ? 3.469 15.160 9.656 1.00 79.31 108 MET A N 1
ATOM 829 C CA . MET A 1 108 ? 4.606 14.309 9.308 1.00 79.31 108 MET A CA 1
ATOM 830 C C . MET A 1 108 ? 5.312 13.768 10.558 1.00 79.31 108 MET A C 1
ATOM 832 O O . MET A 1 108 ? 5.610 12.578 10.619 1.00 79.31 108 MET A O 1
ATOM 836 N N . GLN A 1 109 ? 5.537 14.616 11.568 1.00 81.38 109 GLN A N 1
ATOM 837 C CA . GLN A 1 109 ? 6.118 14.204 12.851 1.00 81.38 109 GLN A CA 1
ATOM 838 C C . GLN A 1 109 ? 5.245 13.157 13.550 1.00 81.38 109 GLN A C 1
ATOM 840 O O . GLN A 1 109 ? 5.756 12.118 13.954 1.00 81.38 109 GLN A O 1
ATOM 845 N N . MET A 1 110 ? 3.925 13.361 13.584 1.00 81.38 110 MET A N 1
ATOM 846 C CA . MET A 1 110 ? 2.984 12.396 14.160 1.00 81.38 110 MET A CA 1
ATOM 847 C C . MET A 1 110 ? 3.043 11.025 13.465 1.00 81.38 110 ME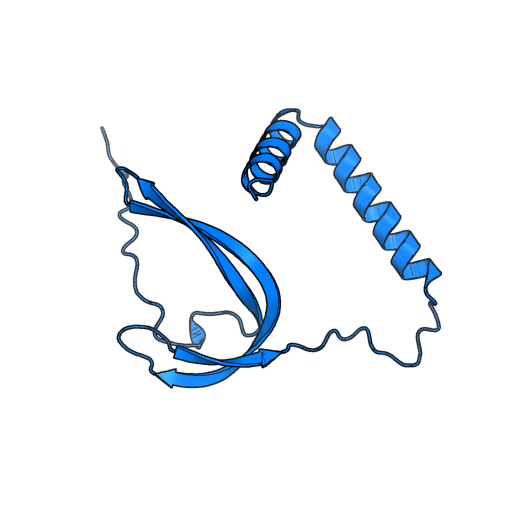T A C 1
ATOM 849 O O . MET A 1 110 ? 2.901 9.993 14.122 1.00 81.38 110 MET A O 1
ATOM 853 N N . ILE A 1 111 ? 3.214 10.991 12.139 1.00 78.75 111 ILE A N 1
ATOM 854 C CA . ILE A 1 111 ? 3.356 9.732 11.394 1.00 78.75 111 ILE A CA 1
ATOM 855 C C . ILE A 1 111 ? 4.673 9.041 11.768 1.00 78.75 111 ILE A C 1
ATOM 857 O O . ILE A 1 111 ? 4.654 7.847 12.060 1.00 78.75 111 ILE A O 1
ATOM 861 N N . LEU A 1 112 ? 5.784 9.782 11.816 1.00 78.44 112 LEU A N 1
ATOM 862 C CA . LEU A 1 112 ? 7.104 9.237 12.151 1.00 78.44 112 LEU A CA 1
ATOM 863 C C . LEU A 1 112 ? 7.151 8.655 13.571 1.00 78.44 112 LEU A C 1
ATOM 865 O O . LEU A 1 112 ? 7.578 7.516 13.751 1.00 78.44 112 LEU A O 1
ATOM 869 N N . GLU A 1 113 ? 6.615 9.364 14.563 1.00 80.31 113 GLU A N 1
ATOM 870 C CA . GLU A 1 113 ? 6.546 8.888 15.955 1.00 80.31 113 GLU A CA 1
ATOM 871 C C . GLU A 1 113 ? 5.782 7.564 16.089 1.00 80.31 113 GLU A C 1
ATOM 873 O O . GLU A 1 113 ? 6.103 6.720 16.924 1.00 80.31 113 GLU A O 1
ATOM 878 N N . ARG A 1 114 ? 4.768 7.348 15.244 1.00 72.38 114 ARG A N 1
ATOM 879 C CA . ARG A 1 114 ? 3.998 6.096 15.228 1.00 72.38 114 ARG A CA 1
ATOM 880 C C . ARG A 1 114 ? 4.753 4.942 14.574 1.00 72.38 114 ARG A C 1
ATOM 882 O O . ARG A 1 114 ? 4.385 3.796 14.817 1.00 72.38 114 ARG A O 1
ATOM 889 N N . THR A 1 115 ? 5.769 5.231 13.761 1.00 65.69 115 THR A N 1
ATOM 890 C CA . THR A 1 115 ? 6.626 4.223 13.119 1.00 65.69 115 THR A CA 1
ATOM 891 C C . THR A 1 115 ? 7.853 3.836 13.951 1.00 65.69 115 THR A C 1
ATOM 893 O O . THR A 1 115 ? 8.368 2.742 13.758 1.00 65.69 115 THR A O 1
ATOM 896 N N . GLU A 1 116 ? 8.294 4.670 14.902 1.00 59.09 116 GLU A N 1
ATOM 897 C CA . GLU A 1 116 ? 9.525 4.458 15.695 1.00 59.09 116 GLU A CA 1
ATOM 898 C C . GLU A 1 116 ? 9.367 3.574 16.952 1.00 59.09 116 GLU A C 1
ATOM 900 O O . GLU A 1 116 ? 10.238 3.558 17.823 1.00 59.09 116 GLU A O 1
ATOM 905 N N . ILE A 1 117 ? 8.291 2.794 17.071 1.00 47.88 117 ILE A N 1
ATOM 906 C CA . ILE A 1 117 ? 8.106 1.891 18.217 1.00 47.88 117 ILE A CA 1
ATOM 907 C C . ILE A 1 117 ? 8.584 0.487 17.823 1.00 47.88 117 ILE A C 1
ATOM 909 O O . ILE A 1 117 ? 7.883 -0.222 17.103 1.00 47.88 117 ILE A O 1
ATOM 913 N N . HIS A 1 118 ? 9.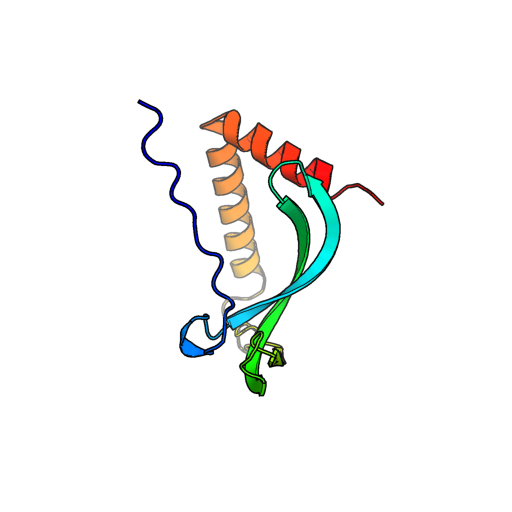794 0.142 18.280 1.00 43.00 118 HIS A N 1
ATOM 914 C CA . HIS A 1 118 ? 10.360 -1.214 18.263 1.00 43.00 118 HIS A CA 1
ATOM 915 C C . HIS A 1 118 ? 9.637 -2.140 19.247 1.00 43.00 118 HIS A C 1
ATOM 917 O O . HIS A 1 118 ? 9.247 -1.653 20.336 1.00 43.00 118 HIS A O 1
#

Sequence (118 aa):
DEETGRNVELSAVTDPAQVHEVGTLATITRLTQTAKGVQLLLLGDRRITLDRVVQSEPILLAKVKEAKDEHSVEGDEAGPSLAKAYSMEVMQTIKEILKLNPFFKEQMQMILERTEIH

Secondary structure (DSSP, 8-state):
----------PPP-SGGGS-SEEEEEEEEEEEEETTEEEEEEEEEEEEEEEEEEE-SSS-EEEEEEPPPTT--TT-SS-HHHHHHHHHHHHHHHHHHHHH-HHHHHHHHHHHHHH---

Foldseek 3Di:
DPPDPPPPPPQAQQDPVVDDQKDFDWDFPDWDADPVGIDTDIDTDAIWGFDAWPGRPPHTDTDIDGDDDPPPPPDPPVPPVVVVVVVVVVVVVVVVVCVVDVVVVVVVVVVVVVVPDD